Protein AF-A0A7W1TY09-F1 (afdb_monomer_lite)

Secondary structure (DSSP, 8-state):
----EEEE-TTS-EEEHHHHHHHHHHHHH---HHHHHHH-TT---SSTTTS---------TTHHHHHHHHHHHHHHHHHHHHHHHHHTT--------

Foldseek 3Di:
DDFPFPDADPVRDTDTPVNVVVVVVDVVVPDDPVVVVVVCPDDFPPPPVRRDDDDDDDDDPVVVVVVVVVVVVVVVVVVVVVVVVVVVPDDDDDDDD

Structure (mmCIF, N/CA/C/O backbone):
data_AF-A0A7W1TY09-F1
#
_entry.id   AF-A0A7W1TY09-F1
#
loop_
_atom_site.group_PDB
_atom_site.id
_atom_site.type_symbol
_atom_site.label_atom_id
_atom_site.label_alt_id
_atom_site.label_comp_id
_atom_site.label_asym_id
_atom_site.label_entity_id
_atom_site.label_seq_id
_atom_site.pdbx_PDB_ins_code
_atom_site.Cartn_x
_atom_site.Cartn_y
_atom_site.Cartn_z
_atom_site.occupancy
_atom_site.B_iso_or_equiv
_atom_site.auth_seq_id
_atom_site.auth_comp_id
_atom_site.auth_asym_id
_atom_site.auth_atom_id
_atom_site.pdbx_PDB_model_num
ATOM 1 N N . MET A 1 1 ? 25.094 5.985 -28.537 1.00 41.44 1 MET A N 1
ATOM 2 C CA . MET A 1 1 ? 24.320 7.136 -28.023 1.00 41.44 1 MET A CA 1
ATOM 3 C C . MET A 1 1 ? 24.595 7.229 -26.536 1.00 41.44 1 MET A C 1
ATOM 5 O O . MET A 1 1 ? 24.640 6.182 -25.907 1.00 41.44 1 MET A O 1
ATOM 9 N N . ALA A 1 2 ? 24.889 8.422 -26.014 1.00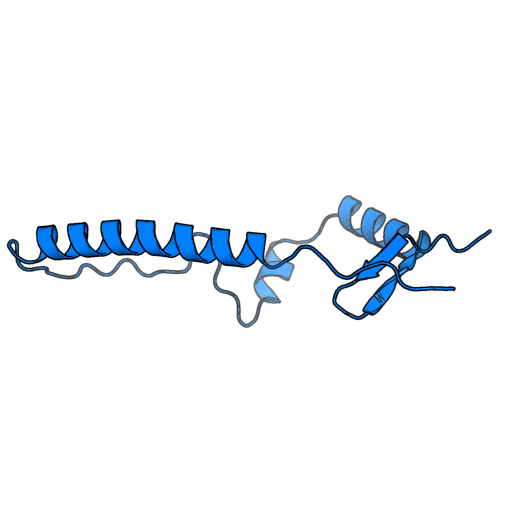 52.66 2 ALA A N 1
ATOM 10 C CA . ALA A 1 2 ? 25.268 8.600 -24.615 1.00 52.66 2 ALA A CA 1
ATOM 11 C C . ALA A 1 2 ? 24.152 8.100 -23.687 1.00 52.66 2 ALA A C 1
ATOM 13 O O . ALA A 1 2 ? 22.981 8.435 -23.868 1.00 52.66 2 ALA A O 1
ATOM 14 N N . GLU A 1 3 ? 24.522 7.262 -22.726 1.00 62.66 3 GLU A N 1
ATOM 15 C CA . GLU A 1 3 ? 23.640 6.765 -21.677 1.00 62.66 3 GLU A CA 1
ATOM 16 C C . GLU A 1 3 ? 23.311 7.904 -20.705 1.00 62.66 3 GLU A C 1
ATOM 18 O O . GLU A 1 3 ? 23.929 8.065 -19.657 1.00 62.66 3 GLU A O 1
ATOM 23 N N . ASN A 1 4 ? 22.346 8.749 -21.067 1.00 68.81 4 ASN A N 1
ATOM 24 C CA . ASN A 1 4 ? 21.882 9.803 -20.173 1.00 68.81 4 ASN A CA 1
ATOM 25 C C . ASN A 1 4 ? 21.224 9.143 -18.950 1.00 68.81 4 ASN A C 1
ATOM 27 O O . ASN A 1 4 ? 20.105 8.630 -19.023 1.00 68.81 4 ASN A O 1
ATOM 31 N N . ALA A 1 5 ? 21.959 9.104 -17.840 1.00 76.69 5 ALA A N 1
ATOM 32 C CA . ALA A 1 5 ? 21.479 8.631 -16.553 1.00 76.69 5 ALA A CA 1
ATOM 33 C C . ALA A 1 5 ? 20.775 9.786 -15.828 1.00 76.69 5 ALA A C 1
ATOM 35 O O . ALA A 1 5 ? 21.402 10.772 -15.447 1.00 76.69 5 ALA A O 1
ATOM 36 N N . TYR A 1 6 ? 19.466 9.654 -15.617 1.00 83.69 6 TYR A N 1
ATOM 37 C CA . TYR A 1 6 ? 18.614 10.681 -15.002 1.00 83.69 6 TYR A CA 1
ATOM 38 C C . TYR A 1 6 ? 18.597 10.615 -13.465 1.00 83.69 6 TYR A C 1
ATOM 40 O O . TYR A 1 6 ? 17.927 11.410 -12.810 1.00 83.69 6 TYR A O 1
ATOM 48 N N . GLY A 1 7 ? 19.309 9.650 -12.875 1.00 88.44 7 GLY A N 1
ATOM 49 C CA . GLY A 1 7 ? 19.408 9.462 -11.429 1.00 88.44 7 GLY A CA 1
ATOM 50 C C . GLY A 1 7 ? 19.439 7.992 -11.016 1.00 88.44 7 GLY A C 1
ATOM 51 O O . GLY A 1 7 ? 19.706 7.101 -11.826 1.00 88.44 7 GLY A O 1
ATOM 52 N N . ARG A 1 8 ? 19.160 7.729 -9.734 1.00 90.38 8 ARG A N 1
ATOM 53 C CA . ARG A 1 8 ? 19.026 6.377 -9.172 1.00 90.38 8 ARG A CA 1
ATOM 54 C C . ARG A 1 8 ? 17.656 6.188 -8.538 1.00 90.38 8 ARG A C 1
ATOM 56 O O . ARG A 1 8 ? 17.134 7.074 -7.870 1.00 90.38 8 ARG A O 1
ATOM 63 N N . THR A 1 9 ? 17.100 4.998 -8.720 1.00 87.19 9 THR A N 1
ATOM 64 C CA . THR A 1 9 ? 15.912 4.550 -7.983 1.00 87.19 9 THR A CA 1
ATOM 65 C C . THR A 1 9 ? 16.237 4.377 -6.492 1.00 87.19 9 THR A C 1
ATOM 67 O O . THR A 1 9 ? 17.405 4.180 -6.150 1.00 87.19 9 THR A O 1
ATOM 70 N N . PRO A 1 10 ? 15.236 4.341 -5.591 1.00 83.88 10 PRO A N 1
ATOM 71 C CA . PRO A 1 10 ? 15.457 4.007 -4.178 1.00 83.88 10 PRO A CA 1
ATOM 72 C C . PRO A 1 10 ? 16.158 2.654 -3.966 1.00 83.88 10 PRO A C 1
ATOM 74 O O . PRO A 1 10 ? 16.864 2.465 -2.985 1.00 83.88 10 PRO A O 1
ATOM 77 N N . SER A 1 11 ? 16.007 1.724 -4.917 1.00 79.94 11 SER A N 1
ATOM 78 C CA . SER A 1 11 ? 16.715 0.437 -4.947 1.00 79.94 11 SER A CA 1
ATOM 79 C C . SER A 1 11 ? 18.158 0.502 -5.477 1.00 79.94 11 SER A C 1
ATOM 81 O O . SER A 1 11 ? 18.804 -0.531 -5.610 1.00 79.94 11 SER A O 1
ATOM 83 N N . GLY A 1 12 ? 18.662 1.685 -5.841 1.00 87.44 12 GLY A N 1
ATOM 84 C CA . GLY A 1 12 ? 20.026 1.899 -6.337 1.00 87.44 12 GLY A CA 1
ATOM 85 C C . GLY A 1 12 ? 20.237 1.649 -7.835 1.00 87.44 12 GLY A C 1
ATOM 86 O O . GLY A 1 12 ? 21.316 1.942 -8.346 1.00 87.44 12 GLY A O 1
ATOM 87 N N . LYS A 1 13 ? 19.224 1.164 -8.568 1.00 86.50 13 LYS A N 1
ATOM 88 C CA . LYS A 1 13 ? 19.299 0.978 -10.030 1.00 86.50 13 LYS A CA 1
ATOM 89 C C . LYS A 1 13 ? 19.375 2.325 -10.750 1.00 86.50 13 LYS A C 1
ATOM 91 O O . LYS A 1 13 ? 18.637 3.243 -10.382 1.00 86.50 13 LYS A O 1
ATOM 96 N N . LEU A 1 14 ? 20.233 2.417 -11.767 1.00 90.31 14 LEU A N 1
ATOM 97 C CA . LEU A 1 14 ? 20.377 3.600 -12.619 1.00 90.31 14 LEU A CA 1
ATOM 98 C C . LEU A 1 14 ? 19.122 3.820 -13.468 1.00 90.31 14 LEU A C 1
ATOM 100 O O . LEU A 1 14 ? 18.587 2.879 -14.052 1.00 90.31 14 LEU A O 1
ATOM 104 N N . LEU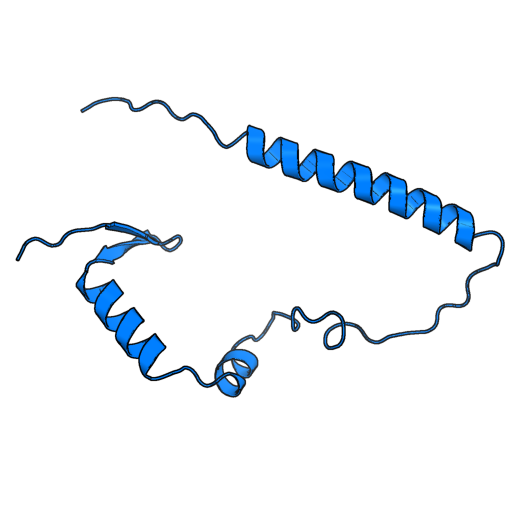 A 1 15 ? 18.671 5.071 -13.535 1.00 89.25 15 LEU A N 1
ATOM 105 C CA . LEU A 1 15 ? 17.538 5.496 -14.348 1.00 89.25 15 LEU A CA 1
ATOM 106 C C . LEU A 1 15 ? 18.038 5.866 -15.752 1.00 89.25 15 LEU A C 1
ATOM 108 O O . LEU A 1 15 ? 18.361 7.023 -16.013 1.00 89.25 15 LEU A O 1
ATOM 112 N N . THR A 1 16 ? 18.180 4.877 -16.632 1.00 92.19 16 THR A N 1
ATOM 113 C CA . THR A 1 16 ? 18.619 5.089 -18.022 1.00 92.19 16 THR A CA 1
ATOM 114 C C . THR A 1 16 ? 17.435 5.392 -18.942 1.00 92.19 16 THR A C 1
ATOM 116 O O . THR A 1 16 ? 16.302 5.010 -18.648 1.00 92.19 16 THR A O 1
ATOM 119 N N . ALA A 1 17 ? 17.689 6.042 -20.083 1.00 88.94 17 ALA A N 1
ATOM 120 C CA . ALA A 1 17 ? 16.663 6.284 -21.106 1.00 88.94 17 ALA A CA 1
ATOM 121 C C . ALA A 1 17 ? 15.986 4.984 -21.579 1.00 88.94 17 ALA A C 1
ATOM 123 O O . ALA A 1 17 ? 14.774 4.946 -21.752 1.00 88.94 17 ALA A O 1
ATOM 124 N N . GLU A 1 18 ? 16.756 3.902 -21.711 1.00 89.12 18 GLU A N 1
ATOM 125 C CA . GLU A 1 18 ? 16.234 2.579 -22.062 1.00 89.12 18 GLU A CA 1
ATOM 126 C C . GLU A 1 18 ? 15.288 2.027 -20.983 1.00 89.12 18 GLU A C 1
ATOM 128 O O . GLU A 1 18 ? 14.213 1.520 -21.296 1.00 89.12 18 GLU A O 1
ATOM 133 N N . LEU A 1 19 ? 15.655 2.162 -19.700 1.00 90.56 19 LEU A N 1
ATOM 134 C CA . LEU A 1 19 ? 14.801 1.735 -18.592 1.00 90.56 19 LEU A CA 1
ATOM 135 C C . LEU A 1 19 ? 13.489 2.527 -18.568 1.00 90.56 19 LEU A C 1
ATOM 137 O O . LEU A 1 19 ? 12.432 1.944 -18.346 1.00 90.56 19 LEU A O 1
ATOM 141 N N . ILE A 1 20 ? 13.556 3.838 -18.810 1.00 89.94 20 ILE A N 1
ATOM 142 C CA . ILE A 1 20 ? 12.374 4.704 -18.882 1.00 89.94 20 ILE A CA 1
ATOM 143 C C . ILE A 1 20 ? 11.488 4.309 -20.066 1.00 89.94 20 ILE A C 1
ATOM 145 O O . ILE A 1 20 ? 10.278 4.196 -19.886 1.00 89.94 20 ILE A O 1
ATOM 149 N N . GLY A 1 21 ? 12.070 4.060 -21.244 1.00 92.25 21 GLY A N 1
ATOM 150 C CA . GLY A 1 21 ? 11.320 3.643 -22.432 1.00 92.25 21 GLY A CA 1
ATOM 151 C C . GLY A 1 21 ? 10.543 2.353 -22.182 1.00 92.25 21 GLY A C 1
ATOM 152 O O . GLY A 1 21 ? 9.327 2.328 -22.335 1.00 92.25 21 GLY A O 1
ATOM 153 N N . ARG A 1 22 ? 11.215 1.332 -21.639 1.00 92.38 22 ARG A N 1
ATOM 154 C CA . ARG A 1 22 ? 10.580 0.054 -21.289 1.00 92.38 22 ARG A CA 1
ATOM 155 C C . ARG A 1 22 ? 9.444 0.208 -20.276 1.00 92.38 22 ARG A C 1
ATOM 157 O O . ARG A 1 22 ? 8.402 -0.419 -20.417 1.00 92.38 22 ARG A O 1
ATOM 164 N N . LEU A 1 23 ? 9.643 1.020 -19.236 1.00 90.38 23 LEU A N 1
ATOM 165 C CA . LEU A 1 23 ? 8.601 1.276 -18.235 1.00 90.38 23 LEU A CA 1
ATOM 166 C C . LEU A 1 23 ? 7.417 2.055 -18.822 1.00 90.38 23 LEU A C 1
ATOM 168 O O . LEU A 1 23 ? 6.296 1.892 -18.350 1.00 90.38 23 LEU A O 1
ATOM 172 N N . SER A 1 24 ? 7.668 2.891 -19.831 1.00 92.38 24 SER A N 1
ATOM 173 C CA . SER A 1 24 ? 6.628 3.657 -20.526 1.00 92.38 24 SER A CA 1
ATOM 174 C C . SER A 1 24 ? 5.771 2.739 -21.395 1.00 92.38 24 SER A C 1
ATOM 176 O O . SER A 1 24 ? 4.553 2.774 -21.275 1.00 92.38 24 SER A O 1
ATOM 178 N N . GLU A 1 25 ? 6.393 1.842 -22.164 1.00 93.69 25 GLU A N 1
ATOM 179 C CA . GLU A 1 25 ? 5.689 0.814 -22.949 1.00 93.69 25 GLU A CA 1
ATOM 180 C C . GLU A 1 25 ? 4.805 -0.070 -22.060 1.00 93.69 25 GLU A C 1
ATOM 182 O O . GLU A 1 25 ? 3.630 -0.266 -22.353 1.00 93.69 25 GLU A O 1
ATOM 187 N N . GLN A 1 26 ? 5.329 -0.528 -20.917 1.00 88.25 26 GLN A N 1
ATOM 188 C CA . GLN A 1 26 ? 4.555 -1.320 -19.953 1.00 88.25 26 GLN A CA 1
ATOM 189 C C . GLN A 1 26 ? 3.349 -0.558 -19.382 1.00 88.25 26 GLN A C 1
ATOM 191 O O . GLN A 1 26 ? 2.322 -1.156 -19.073 1.00 88.25 26 GLN A O 1
ATOM 196 N N . ALA A 1 27 ? 3.466 0.760 -19.212 1.00 88.69 27 ALA A N 1
ATOM 197 C CA . ALA A 1 27 ? 2.361 1.583 -18.736 1.00 88.69 27 ALA A CA 1
ATOM 198 C C . ALA A 1 27 ? 1.288 1.795 -19.815 1.00 88.69 27 ALA A C 1
ATOM 200 O O . ALA A 1 27 ? 0.104 1.827 -19.479 1.00 88.69 27 ALA A O 1
ATOM 201 N N . GLU A 1 28 ? 1.689 1.923 -21.083 1.00 89.38 28 GLU A N 1
ATOM 202 C CA . GLU A 1 28 ? 0.777 2.048 -22.228 1.00 89.38 28 GLU A CA 1
ATOM 203 C C . GLU A 1 28 ? 0.053 0.735 -22.551 1.00 89.38 28 GLU A C 1
ATOM 205 O O . GLU A 1 28 ? -1.135 0.764 -22.869 1.00 89.38 28 GLU A O 1
ATOM 210 N N . GLU A 1 29 ? 0.733 -0.410 -22.415 1.00 91.50 29 GLU A N 1
ATOM 211 C CA . GLU A 1 29 ? 0.130 -1.750 -22.522 1.00 91.50 29 GLU A CA 1
ATOM 212 C C . GLU A 1 29 ? -0.959 -1.967 -21.456 1.00 91.50 29 GLU A C 1
ATOM 214 O O . GLU A 1 29 ? -1.946 -2.669 -21.685 1.00 91.50 29 GLU A O 1
ATOM 219 N N . GLY A 1 30 ? -0.822 -1.275 -20.323 1.00 84.75 30 GLY A N 1
ATOM 220 C CA . GLY A 1 30 ? -1.746 -1.331 -19.204 1.00 84.75 30 GLY A CA 1
ATOM 221 C C . GLY A 1 30 ? -1.425 -2.492 -18.269 1.00 84.75 30 GLY A C 1
ATOM 222 O O . GLY A 1 30 ? -1.040 -3.582 -18.680 1.00 84.75 30 GLY A O 1
ATOM 223 N N . PHE A 1 31 ? -1.596 -2.258 -16.969 1.00 79.75 31 PHE A N 1
ATOM 224 C CA . PHE A 1 31 ? -1.424 -3.299 -15.963 1.00 79.75 31 PHE A CA 1
ATOM 225 C C . PHE A 1 31 ? -2.777 -3.835 -15.502 1.00 79.75 31 PHE A C 1
ATOM 227 O O . PHE A 1 31 ? -3.684 -3.055 -15.201 1.00 79.75 31 PHE A O 1
ATOM 234 N N . ASP A 1 32 ? -2.883 -5.156 -15.363 1.00 82.38 32 ASP A N 1
ATOM 235 C CA . ASP A 1 32 ? -4.040 -5.786 -14.735 1.00 82.38 32 ASP A CA 1
ATOM 236 C C . ASP A 1 32 ? -4.066 -5.457 -13.231 1.00 82.38 32 ASP A C 1
ATOM 238 O O . ASP A 1 32 ? -3.188 -5.839 -12.448 1.00 82.38 32 ASP A O 1
ATOM 242 N N . VAL A 1 33 ? -5.085 -4.699 -12.828 1.00 78.25 33 VAL A N 1
ATOM 243 C CA . VAL A 1 33 ? -5.275 -4.252 -11.447 1.00 78.25 33 VAL A CA 1
ATOM 244 C C . VAL A 1 33 ? -5.545 -5.440 -10.525 1.00 78.25 33 VAL A C 1
ATOM 246 O O . VAL A 1 33 ? -5.053 -5.439 -9.392 1.00 78.25 33 VAL A O 1
ATOM 249 N N . ASP A 1 34 ? -6.260 -6.461 -11.000 1.00 72.69 34 ASP A N 1
ATOM 250 C CA . ASP A 1 34 ? -6.592 -7.636 -10.195 1.00 72.69 34 ASP A CA 1
ATOM 251 C C . ASP A 1 34 ? -5.328 -8.462 -9.906 1.00 72.69 34 ASP A C 1
ATOM 253 O O . ASP A 1 34 ? -5.098 -8.876 -8.763 1.00 72.69 34 ASP A O 1
ATOM 257 N N . GLU A 1 35 ? -4.425 -8.586 -10.886 1.00 71.69 35 GLU A N 1
ATOM 258 C CA . GLU A 1 35 ? -3.112 -9.211 -10.690 1.00 71.69 35 GLU A CA 1
ATOM 259 C C . GLU A 1 35 ? -2.229 -8.409 -9.711 1.00 71.69 35 GLU A C 1
ATOM 261 O O . GLU A 1 35 ? -1.586 -8.978 -8.817 1.00 71.69 35 GLU A O 1
ATOM 266 N N . ILE A 1 36 ? -2.214 -7.073 -9.822 1.00 68.38 36 ILE A N 1
ATOM 267 C CA . ILE A 1 36 ? -1.440 -6.200 -8.921 1.00 68.38 36 ILE A CA 1
ATOM 268 C C . ILE A 1 36 ? -1.934 -6.310 -7.474 1.00 68.38 36 ILE A C 1
ATOM 270 O O . ILE A 1 36 ? -1.121 -6.318 -6.538 1.00 68.38 36 ILE A O 1
ATOM 274 N N . LEU A 1 37 ? -3.250 -6.369 -7.269 1.00 63.09 37 LEU A N 1
ATOM 275 C CA . LEU A 1 37 ? -3.846 -6.508 -5.942 1.00 63.09 37 LEU A CA 1
ATOM 276 C C . LEU A 1 37 ? -3.529 -7.878 -5.336 1.00 63.09 37 LEU A C 1
ATOM 278 O O . LEU A 1 37 ? -3.146 -7.933 -4.165 1.00 63.09 37 LEU A O 1
ATOM 282 N N . TYR A 1 38 ? -3.581 -8.952 -6.130 1.00 62.38 38 TYR A N 1
ATOM 283 C CA . TYR A 1 38 ? -3.250 -10.304 -5.669 1.00 62.38 38 TYR A CA 1
ATOM 284 C C . TYR A 1 38 ? -1.774 -10.444 -5.256 1.00 62.38 38 TYR A C 1
ATOM 286 O O 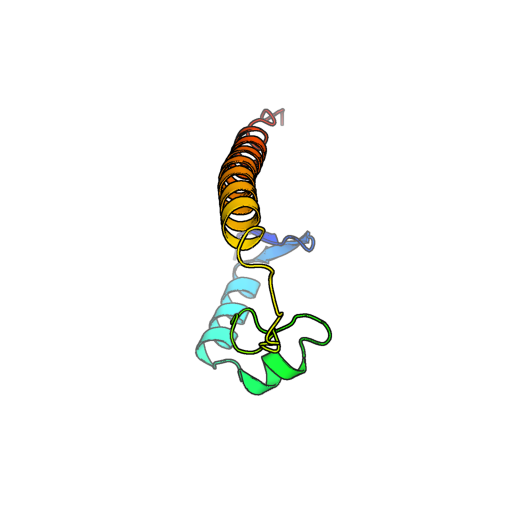. TYR A 1 38 ? -1.449 -11.117 -4.277 1.00 62.38 38 TYR A O 1
ATOM 294 N N . ARG A 1 39 ? -0.856 -9.749 -5.946 1.00 59.88 39 ARG A N 1
ATOM 295 C CA . ARG A 1 39 ? 0.584 -9.738 -5.612 1.00 59.88 39 ARG A CA 1
ATOM 296 C C . ARG A 1 39 ? 0.926 -8.941 -4.348 1.00 59.88 39 ARG A C 1
ATOM 298 O O . ARG A 1 39 ? 2.014 -9.117 -3.793 1.00 59.88 39 ARG A O 1
ATOM 305 N N . ARG A 1 40 ? 0.036 -8.073 -3.849 1.00 57.12 40 ARG A N 1
ATOM 306 C CA . ARG A 1 40 ? 0.246 -7.327 -2.594 1.00 57.12 40 ARG A CA 1
ATOM 307 C C . ARG A 1 40 ? -0.032 -8.214 -1.378 1.00 57.12 40 ARG A C 1
ATOM 309 O O . ARG A 1 40 ? -0.963 -7.967 -0.623 1.00 57.12 40 ARG A O 1
ATOM 316 N N . GLY A 1 41 ? 0.849 -9.176 -1.111 1.00 57.12 41 GLY A N 1
ATOM 317 C CA . GLY A 1 41 ? 0.724 -10.119 0.010 1.00 57.12 41 GLY A CA 1
ATOM 318 C C . GLY A 1 41 ? 0.684 -9.526 1.431 1.00 57.12 41 GLY A C 1
ATOM 319 O O . GLY A 1 41 ? 0.587 -10.290 2.380 1.00 57.12 41 GLY A O 1
ATOM 320 N N . CYS A 1 42 ? 0.764 -8.204 1.629 1.00 55.81 42 CYS A N 1
ATOM 321 C CA . CYS A 1 42 ? 0.812 -7.591 2.967 1.00 55.81 42 CYS A CA 1
ATOM 322 C C . CYS A 1 42 ? 0.249 -6.158 3.063 1.00 55.81 42 CYS A C 1
ATOM 324 O O . CYS A 1 42 ? 0.361 -5.550 4.127 1.00 55.81 42 CYS A O 1
ATOM 326 N N . ARG A 1 43 ? -0.298 -5.558 1.992 1.00 64.69 43 ARG A N 1
ATOM 327 C CA . ARG A 1 43 ? -0.781 -4.165 2.063 1.00 64.69 43 ARG A CA 1
ATOM 328 C C . ARG A 1 43 ? -2.303 -4.133 1.965 1.00 64.69 43 ARG A C 1
ATOM 330 O O . ARG A 1 43 ? -2.802 -4.289 0.851 1.00 64.69 43 ARG A O 1
ATOM 337 N N . PRO A 1 44 ? -3.027 -3.905 3.077 1.00 61.09 44 PRO A N 1
ATOM 338 C CA . PRO A 1 44 ? -4.466 -3.718 3.006 1.00 61.09 44 PRO A CA 1
ATOM 339 C C . PRO A 1 44 ? -4.805 -2.596 2.012 1.00 61.09 44 PRO A C 1
ATOM 341 O O . PRO A 1 44 ? -4.021 -1.644 1.865 1.00 61.09 44 PRO A O 1
ATOM 344 N N . PRO A 1 45 ? -5.933 -2.714 1.290 1.00 58.78 45 PRO A N 1
ATOM 345 C CA . PRO A 1 45 ? -6.369 -1.692 0.351 1.00 58.78 45 PRO A CA 1
ATOM 346 C C . PRO A 1 45 ? -6.422 -0.339 1.069 1.00 58.78 45 PRO A C 1
ATOM 348 O O . PRO A 1 45 ? -6.950 -0.227 2.168 1.00 58.78 45 PRO A O 1
ATOM 351 N N . MET A 1 46 ? -5.856 0.708 0.463 1.00 59.09 46 MET A N 1
ATOM 352 C CA . MET A 1 46 ? -5.865 2.054 1.059 1.00 59.09 46 MET A CA 1
ATOM 353 C C . MET A 1 46 ? -7.269 2.662 1.157 1.00 59.09 46 MET A C 1
ATOM 355 O O . MET A 1 46 ? -7.422 3.733 1.742 1.00 59.09 46 MET A O 1
ATOM 359 N N . SER A 1 47 ? -8.291 2.030 0.570 1.00 53.25 47 SER A N 1
ATOM 360 C CA . SER A 1 47 ? -9.656 2.497 0.750 1.00 53.25 47 SER A CA 1
ATOM 361 C C . SER A 1 47 ? -10.100 2.164 2.173 1.00 53.25 47 SER A C 1
ATOM 363 O O . SER A 1 47 ? -10.090 1.010 2.607 1.00 53.25 47 SER A O 1
ATOM 365 N N . SER A 1 48 ? -10.514 3.192 2.917 1.00 54.75 48 SER A N 1
ATOM 366 C CA . SER A 1 48 ? -11.010 3.026 4.288 1.00 54.75 48 SER A CA 1
ATOM 367 C C . SER A 1 48 ? -12.226 2.096 4.370 1.00 54.75 48 SER A C 1
ATOM 369 O O . SER A 1 48 ? -12.561 1.636 5.453 1.00 54.75 48 SER A O 1
ATOM 371 N N . ALA A 1 49 ? -12.879 1.826 3.236 1.00 51.16 49 ALA A N 1
ATOM 372 C CA . ALA A 1 49 ? -14.035 0.949 3.123 1.00 51.16 49 ALA A CA 1
ATOM 373 C C . ALA A 1 49 ? -13.683 -0.548 3.027 1.00 51.16 49 ALA A C 1
ATOM 375 O O . ALA A 1 49 ? -14.508 -1.368 3.410 1.00 51.16 49 ALA A O 1
ATOM 376 N N . ALA A 1 50 ? -12.500 -0.921 2.520 1.00 51.69 50 ALA A N 1
ATOM 377 C CA . ALA A 1 50 ? -12.161 -2.330 2.270 1.00 51.69 50 ALA A CA 1
ATOM 378 C C . ALA A 1 50 ? -11.157 -2.924 3.276 1.00 51.69 50 ALA A C 1
ATOM 380 O O . ALA A 1 50 ? -10.995 -4.139 3.325 1.00 51.69 50 ALA A O 1
ATOM 381 N N . ALA A 1 51 ? -10.478 -2.091 4.073 1.00 51.50 51 ALA A N 1
ATOM 382 C CA . ALA A 1 51 ? -9.475 -2.545 5.044 1.00 51.50 51 ALA A CA 1
ATOM 383 C C . ALA A 1 51 ? -9.966 -2.603 6.499 1.00 51.50 51 ALA A C 1
ATOM 385 O O . ALA A 1 51 ? -9.302 -3.217 7.331 1.00 51.50 51 ALA A O 1
ATOM 386 N N . ALA A 1 52 ? -11.089 -1.960 6.821 1.00 56.19 52 ALA A N 1
ATOM 387 C CA . ALA A 1 52 ? -11.612 -1.890 8.180 1.00 56.19 52 ALA A CA 1
ATOM 388 C C . ALA A 1 52 ? -13.024 -2.475 8.229 1.00 56.19 52 ALA A C 1
ATOM 390 O O . ALA A 1 52 ? -13.934 -1.984 7.563 1.00 56.19 52 ALA A O 1
ATOM 391 N N . THR A 1 53 ? -13.218 -3.515 9.036 1.00 57.06 53 THR A N 1
ATOM 392 C CA . THR A 1 53 ? -14.555 -3.953 9.433 1.00 57.06 53 THR A CA 1
ATOM 393 C C . THR A 1 53 ? -15.167 -2.876 10.331 1.00 57.06 53 THR A C 1
ATOM 395 O O . THR A 1 53 ? -14.569 -2.460 11.323 1.00 57.06 53 THR A O 1
ATOM 398 N N . VAL A 1 54 ? -16.347 -2.372 9.964 1.00 68.12 54 VAL A N 1
ATOM 399 C CA . VAL A 1 54 ? -17.082 -1.394 10.777 1.00 68.12 54 VAL A CA 1
ATOM 400 C C . VAL A 1 54 ? -17.746 -2.142 11.928 1.00 68.12 54 VAL A C 1
ATOM 402 O O . VAL A 1 54 ? -18.834 -2.691 11.774 1.00 68.12 54 VAL A O 1
ATOM 405 N N . GLU A 1 55 ? -17.081 -2.189 13.079 1.00 72.62 55 GLU A N 1
ATOM 406 C CA . GLU A 1 55 ? -17.669 -2.718 14.309 1.00 72.62 55 GLU A CA 1
ATOM 407 C C . GLU A 1 55 ? -18.297 -1.596 15.140 1.00 72.62 55 GLU A C 1
ATOM 409 O O . GLU A 1 55 ? -17.691 -0.550 15.389 1.00 72.62 55 GLU A O 1
ATOM 414 N N . SER A 1 56 ? -19.539 -1.804 15.580 1.00 74.81 56 SER A N 1
ATOM 415 C CA . SER A 1 56 ? -20.251 -0.849 16.426 1.00 74.81 56 SER A CA 1
ATOM 416 C C . SER A 1 56 ? -19.803 -0.979 17.885 1.00 74.81 56 SER A C 1
ATOM 418 O O . SER A 1 56 ? -20.222 -1.903 18.584 1.00 74.81 56 SER A O 1
ATOM 420 N N . VAL A 1 57 ? -18.995 -0.032 18.364 1.00 83.56 57 VAL A N 1
ATOM 421 C CA . VAL A 1 57 ? -18.603 0.067 19.779 1.00 83.56 57 VAL A CA 1
ATOM 422 C C . VAL A 1 57 ? -19.652 0.870 20.553 1.00 83.56 57 VAL A C 1
ATOM 424 O O . VAL A 1 57 ? -20.026 1.972 20.150 1.00 83.56 57 VAL A O 1
ATOM 427 N N . ARG A 1 58 ? -20.131 0.337 21.683 1.00 86.06 58 ARG A N 1
ATOM 428 C CA . ARG A 1 58 ? -20.980 1.082 22.627 1.00 86.06 58 ARG A CA 1
ATOM 429 C C . ARG A 1 58 ? -20.080 1.985 23.469 1.00 86.06 58 ARG A C 1
ATOM 431 O O . ARG A 1 58 ? -19.306 1.491 24.280 1.00 86.06 58 ARG A O 1
ATOM 438 N N . LEU A 1 59 ? -20.172 3.291 23.250 1.00 81.94 59 LEU A N 1
ATOM 439 C CA . LEU A 1 59 ? -19.506 4.301 24.069 1.00 81.94 59 LEU A CA 1
ATOM 440 C C . LEU A 1 59 ? -20.485 4.853 25.105 1.00 81.94 59 LEU A C 1
ATOM 442 O O . LEU A 1 59 ? -21.671 5.015 24.813 1.00 81.94 59 LEU A O 1
ATOM 446 N N . ASP A 1 60 ? -19.971 5.154 26.294 1.00 85.38 60 ASP A N 1
ATOM 447 C CA . ASP A 1 60 ? -20.691 5.948 27.285 1.00 85.38 60 ASP A CA 1
ATOM 448 C C . ASP A 1 60 ? -20.937 7.364 26.717 1.00 85.38 60 ASP A C 1
ATOM 450 O O . ASP A 1 60 ? -20.024 7.929 26.094 1.00 85.38 60 ASP A O 1
ATOM 454 N N . PRO A 1 61 ? -22.143 7.944 26.870 1.00 81.94 61 PRO A N 1
ATOM 455 C CA . PRO A 1 61 ? -22.437 9.298 26.402 1.00 81.94 61 PRO A CA 1
ATOM 456 C C . PRO A 1 61 ? -21.464 10.366 26.923 1.00 81.94 61 PRO A C 1
ATOM 458 O O . PRO A 1 61 ? -21.191 11.317 26.188 1.00 81.94 61 PRO A O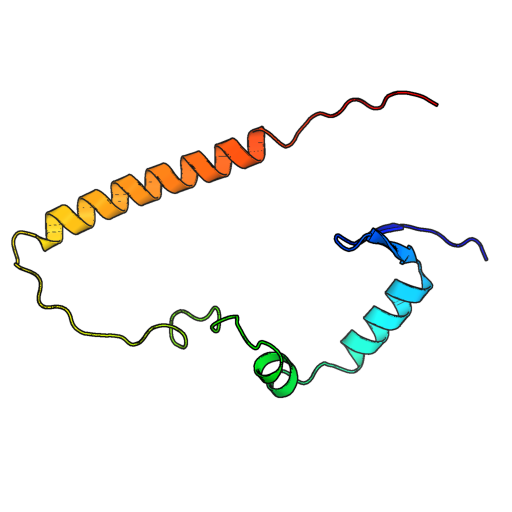 1
ATOM 461 N N . GLU A 1 62 ? -20.909 10.211 28.128 1.00 84.56 62 GLU A N 1
ATOM 462 C CA . GLU A 1 62 ? -19.958 11.182 28.694 1.00 84.56 62 GLU A CA 1
ATOM 463 C C . GLU A 1 62 ? -18.542 11.036 28.107 1.00 84.56 62 GLU A C 1
ATOM 465 O O . GLU A 1 62 ? -17.817 12.020 27.977 1.00 84.56 62 GLU A O 1
ATOM 470 N N . LEU A 1 63 ? -18.170 9.839 27.639 1.00 87.06 63 LEU A N 1
ATOM 471 C CA . LEU A 1 63 ? -16.848 9.557 27.054 1.00 87.06 63 LEU A CA 1
ATOM 472 C C . LEU A 1 63 ? -16.709 10.010 25.591 1.00 87.06 63 LEU A C 1
ATOM 474 O O . LEU A 1 63 ? -15.605 10.291 25.120 1.00 87.06 63 LEU A O 1
ATOM 478 N N . SER A 1 64 ? -17.814 10.088 24.847 1.00 86.19 64 SER A N 1
ATOM 479 C CA . SER A 1 64 ? -17.822 10.547 23.448 1.00 86.19 64 SER A CA 1
ATOM 480 C C . SER A 1 64 ? -17.219 11.955 23.235 1.00 86.19 64 SER A C 1
ATOM 482 O O . SER A 1 64 ? -16.360 12.107 22.349 1.00 86.19 64 SER A O 1
ATOM 484 N N . PRO A 1 65 ? -17.597 12.996 24.012 1.00 87.69 65 PRO A N 1
ATOM 485 C CA . PRO A 1 65 ? -17.021 14.332 23.855 1.00 87.69 65 PRO A CA 1
ATOM 486 C C . PRO A 1 65 ? -15.533 14.387 24.224 1.00 87.69 65 PRO A C 1
ATOM 488 O O . PRO A 1 65 ? -14.757 15.005 23.491 1.00 87.69 65 PRO A O 1
ATOM 491 N N . GLU A 1 66 ? -15.112 13.700 25.288 1.00 90.75 66 GLU A N 1
ATOM 492 C CA . GLU A 1 66 ? -13.707 13.654 25.717 1.00 90.75 66 GLU A CA 1
ATOM 493 C C . GLU A 1 66 ? -12.814 12.995 24.659 1.00 90.75 66 GLU A C 1
ATOM 495 O O . GLU A 1 66 ? -11.768 13.534 24.282 1.00 90.75 66 GLU A O 1
ATOM 500 N N . LEU A 1 67 ? -13.267 11.868 24.098 1.00 89.94 67 LEU A N 1
ATOM 501 C CA . LEU A 1 67 ? -12.566 11.182 23.014 1.00 89.94 67 LEU A CA 1
ATOM 502 C C . LEU A 1 67 ? -12.466 12.070 21.768 1.00 89.94 67 LEU A C 1
ATOM 504 O O . LEU A 1 67 ? -11.407 12.163 21.141 1.00 89.94 67 LEU A O 1
ATOM 508 N N . SER A 1 68 ? -13.553 12.761 21.424 1.00 89.44 68 SER A N 1
ATOM 509 C CA . SER A 1 68 ? -13.589 13.688 20.290 1.00 89.44 68 SER A CA 1
ATOM 510 C C . SER A 1 68 ? -12.594 14.839 20.458 1.00 89.44 68 SER A C 1
ATOM 512 O O . SER A 1 68 ? -11.909 15.211 19.499 1.00 89.44 68 SER A O 1
ATOM 514 N N . GLN A 1 69 ? -12.484 15.392 21.668 1.00 90.19 69 GLN A N 1
ATOM 515 C CA . GLN A 1 69 ? -11.520 16.441 21.985 1.00 90.19 69 GLN A CA 1
ATOM 516 C C . GLN A 1 69 ? -10.077 15.923 21.890 1.00 90.19 69 GLN A C 1
ATOM 518 O O . GLN A 1 69 ? -9.261 16.514 21.174 1.00 90.19 69 GLN A O 1
ATOM 523 N N . ALA A 1 70 ? -9.781 14.778 22.508 1.00 89.00 70 ALA A N 1
ATOM 524 C CA . ALA A 1 70 ? -8.455 14.163 22.467 1.00 89.00 70 ALA A CA 1
ATOM 525 C C . ALA A 1 70 ? -7.994 13.852 21.028 1.00 89.00 70 ALA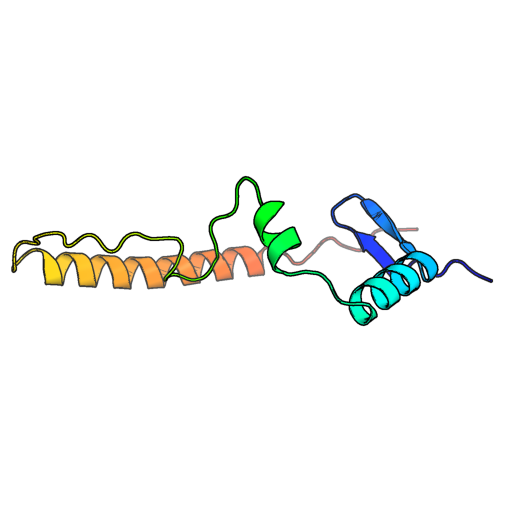 A C 1
ATOM 527 O O . ALA A 1 70 ? -6.827 14.056 20.672 1.00 89.00 70 ALA A O 1
ATOM 528 N N . LEU A 1 71 ? -8.912 13.407 20.161 1.00 90.19 71 LEU A N 1
ATOM 529 C CA . LEU A 1 71 ? -8.624 13.157 18.746 1.00 90.19 71 LEU A CA 1
ATOM 530 C C . LEU A 1 71 ? -8.271 14.441 17.985 1.00 90.19 71 LEU A C 1
ATOM 532 O O . LEU A 1 71 ? -7.311 14.440 17.207 1.00 90.19 71 LEU A O 1
ATOM 536 N N . ARG A 1 72 ? -8.988 15.547 18.226 1.00 87.56 72 ARG A N 1
ATOM 537 C CA . ARG A 1 72 ? -8.686 16.853 17.605 1.00 87.56 72 ARG A CA 1
ATOM 538 C C . ARG A 1 72 ? -7.311 17.367 18.019 1.00 87.56 72 ARG A C 1
ATOM 540 O O . ARG A 1 72 ? -6.526 17.789 17.166 1.00 87.56 72 ARG A O 1
ATOM 547 N N . GLU A 1 73 ? -6.991 17.283 19.305 1.00 88.75 73 GLU A N 1
ATOM 548 C CA . GLU A 1 73 ? -5.686 17.692 19.829 1.00 88.75 73 GLU A CA 1
ATOM 549 C C . GLU A 1 73 ? -4.548 16.864 19.214 1.00 88.75 73 GLU A C 1
ATOM 551 O O . GLU A 1 73 ? -3.528 17.418 18.784 1.00 88.75 73 GLU A O 1
ATOM 556 N N . ARG A 1 74 ? -4.739 15.544 19.091 1.00 83.38 74 ARG A N 1
ATOM 557 C CA . ARG A 1 74 ? -3.764 14.633 18.477 1.00 83.38 74 ARG A CA 1
ATOM 558 C C . ARG A 1 74 ? -3.587 14.875 16.979 1.00 83.38 74 ARG A C 1
ATOM 560 O O . ARG A 1 74 ? -2.452 14.846 16.500 1.00 83.38 74 ARG A O 1
ATOM 567 N N . ALA A 1 75 ? -4.664 15.156 16.247 1.00 81.88 75 ALA A N 1
ATOM 568 C CA . ALA A 1 75 ? -4.591 15.513 14.830 1.00 81.88 75 ALA A CA 1
ATOM 569 C C . ALA A 1 75 ? -3.763 16.794 14.621 1.00 81.88 75 ALA A C 1
ATOM 571 O O . ALA A 1 75 ? -2.872 16.830 13.768 1.00 81.88 75 ALA A O 1
ATOM 572 N N . GLY A 1 76 ? -3.965 17.804 15.476 1.00 79.00 76 GLY A N 1
ATOM 573 C CA . GLY A 1 76 ? -3.153 19.023 15.471 1.00 79.00 76 GLY A CA 1
ATOM 574 C C . GLY A 1 76 ? -1.672 18.773 15.789 1.00 79.00 76 GLY A C 1
ATOM 575 O O . GLY A 1 76 ? -0.796 19.436 15.237 1.00 79.00 76 GLY A O 1
ATOM 576 N N . GLN A 1 77 ? -1.359 17.798 16.646 1.00 74.12 77 GLN A N 1
ATOM 577 C CA . GLN A 1 77 ? 0.024 17.407 16.953 1.00 74.12 77 GLN A CA 1
ATOM 578 C C . GLN A 1 77 ? 0.694 16.607 15.823 1.00 74.12 77 GLN A C 1
ATOM 580 O O . GLN A 1 77 ? 1.897 16.764 15.594 1.00 74.12 77 GLN A O 1
ATOM 585 N N . ALA A 1 78 ? -0.060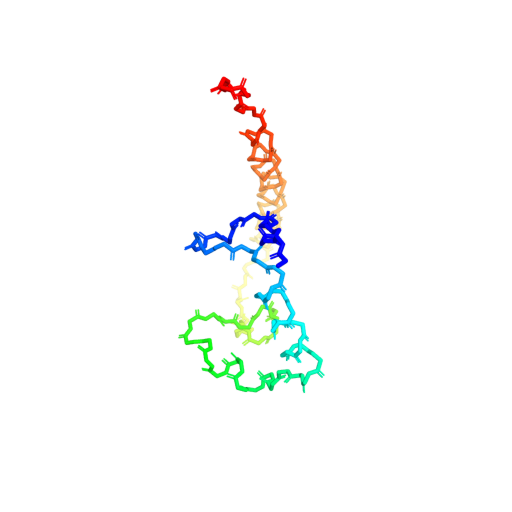 15.768 15.106 1.00 67.19 78 ALA A N 1
ATOM 586 C CA . ALA A 1 78 ? 0.448 14.979 13.984 1.00 67.19 78 ALA A CA 1
ATOM 587 C C . ALA A 1 78 ? 0.885 15.868 12.806 1.00 67.19 78 ALA A C 1
ATOM 589 O O . ALA A 1 78 ? 1.970 15.654 12.262 1.00 67.19 78 ALA A O 1
ATOM 590 N N . GLY A 1 79 ? 0.113 16.916 12.487 1.00 60.81 79 GLY A N 1
ATOM 591 C CA . GLY A 1 79 ? 0.498 17.917 11.481 1.00 60.81 79 GLY A CA 1
ATOM 592 C C . GLY A 1 79 ? 1.828 18.601 11.818 1.00 60.81 79 GLY A C 1
ATOM 593 O O . GLY A 1 79 ? 2.734 18.658 10.988 1.00 60.81 79 GLY A O 1
ATOM 594 N N . ARG A 1 80 ? 2.017 18.982 13.091 1.00 60.53 80 ARG A N 1
ATOM 595 C CA . ARG A 1 80 ? 3.271 19.590 13.577 1.00 60.53 80 ARG A CA 1
ATOM 596 C C . ARG A 1 80 ? 4.485 18.654 13.480 1.00 60.53 80 ARG A C 1
ATOM 598 O O . ARG A 1 80 ? 5.603 19.125 13.270 1.00 60.53 80 ARG A O 1
ATOM 605 N N . ARG A 1 81 ? 4.303 17.333 13.633 1.00 57.47 81 ARG A N 1
ATOM 606 C CA . ARG A 1 81 ? 5.386 16.341 13.455 1.00 57.47 81 ARG A CA 1
ATOM 607 C C . ARG A 1 81 ? 5.759 16.149 11.984 1.00 57.47 81 ARG A C 1
ATOM 609 O O . ARG A 1 81 ? 6.949 16.055 11.686 1.00 57.47 81 ARG A O 1
ATOM 616 N N . ALA A 1 82 ? 4.775 16.134 11.084 1.00 57.72 82 ALA A N 1
ATOM 617 C CA . ALA A 1 82 ? 5.014 16.034 9.645 1.00 57.72 82 ALA A CA 1
ATOM 618 C C . ALA A 1 82 ? 5.782 17.258 9.111 1.00 57.72 82 ALA A C 1
ATOM 620 O O . ALA A 1 82 ? 6.787 17.101 8.419 1.00 57.72 82 ALA A O 1
ATOM 621 N N . GLU A 1 83 ? 5.394 18.468 9.521 1.00 57.84 83 GLU A N 1
ATOM 622 C CA . GLU A 1 83 ? 6.093 19.708 9.147 1.00 57.84 83 GLU A CA 1
ATOM 623 C C . GLU A 1 83 ? 7.539 19.755 9.664 1.00 57.84 83 GLU A C 1
ATOM 625 O O . GLU A 1 83 ? 8.450 20.192 8.956 1.00 57.84 83 GLU A O 1
ATOM 630 N N . ARG A 1 84 ? 7.786 19.270 10.890 1.00 58.16 84 ARG A N 1
ATOM 631 C CA . ARG A 1 84 ? 9.136 19.233 11.473 1.00 58.16 84 ARG A CA 1
ATOM 632 C C . ARG A 1 84 ? 10.060 18.263 10.718 1.00 58.16 84 ARG A C 1
ATOM 634 O O . ARG A 1 84 ? 11.235 18.574 10.545 1.00 58.16 84 ARG A O 1
ATOM 641 N N . SER A 1 85 ? 9.526 17.144 10.220 1.00 56.81 85 SER A N 1
ATOM 642 C CA . SER A 1 85 ? 10.262 16.192 9.373 1.00 56.81 85 SER A CA 1
ATOM 643 C C . SER A 1 85 ? 10.587 16.756 7.987 1.00 56.81 85 SER A C 1
ATOM 645 O O . SER A 1 85 ? 11.657 16.471 7.459 1.00 56.81 85 SER A O 1
ATOM 647 N N . GLN A 1 86 ? 9.706 17.573 7.402 1.00 58.75 86 GLN A N 1
ATOM 648 C CA . GLN A 1 86 ? 9.967 18.227 6.113 1.00 58.75 86 GLN A CA 1
ATOM 649 C C . GLN A 1 86 ? 11.038 19.319 6.234 1.00 58.75 86 GLN A C 1
ATOM 651 O O . GLN A 1 86 ? 11.843 19.514 5.324 1.00 58.75 86 GLN A O 1
ATOM 656 N N . ARG A 1 87 ? 11.092 20.004 7.383 1.00 57.03 87 ARG A N 1
ATOM 657 C CA . ARG A 1 87 ? 12.066 21.074 7.633 1.00 57.03 87 ARG A CA 1
ATOM 658 C C . ARG A 1 87 ? 13.489 20.554 7.893 1.00 57.03 87 ARG A C 1
ATOM 660 O O . ARG A 1 87 ? 14.436 21.296 7.661 1.00 57.03 87 ARG A O 1
ATOM 667 N N . SER A 1 88 ? 13.663 19.295 8.316 1.00 56.34 88 SER A N 1
ATOM 668 C CA . SER A 1 88 ? 14.993 18.693 8.531 1.00 56.34 88 SER A CA 1
ATOM 669 C C . SER A 1 88 ? 15.616 18.068 7.274 1.00 56.34 88 SER A C 1
ATOM 671 O O . SER A 1 88 ? 16.707 17.513 7.355 1.00 56.34 88 SER A O 1
ATOM 673 N N . GLY A 1 89 ? 14.938 18.127 6.122 1.00 52.47 89 GLY A N 1
ATOM 674 C CA . GLY A 1 89 ? 15.382 17.505 4.870 1.00 52.47 89 GLY A CA 1
ATOM 675 C C . GLY A 1 89 ? 16.254 18.378 3.961 1.00 52.47 89 GLY A C 1
ATOM 676 O O . GLY A 1 89 ? 16.493 17.986 2.823 1.00 52.47 89 GLY A O 1
ATOM 677 N N . LYS A 1 90 ? 16.710 19.563 4.394 1.00 59.84 90 LYS A N 1
ATOM 678 C CA . LYS A 1 90 ? 17.449 20.487 3.517 1.00 59.84 90 LYS A CA 1
ATOM 679 C C . LYS A 1 90 ? 18.698 21.060 4.182 1.00 59.84 90 LYS A C 1
ATOM 681 O O . LYS A 1 90 ? 18.607 22.102 4.811 1.00 59.84 90 LYS A O 1
ATOM 686 N N . THR A 1 91 ? 19.822 20.355 4.013 1.00 54.91 91 THR A N 1
ATOM 687 C CA . THR A 1 91 ? 21.123 20.843 3.492 1.00 54.91 91 THR A CA 1
ATOM 688 C C . THR A 1 91 ? 22.188 19.765 3.714 1.00 54.91 91 THR A C 1
ATOM 690 O O . THR A 1 91 ? 22.595 19.531 4.848 1.00 54.91 91 THR A O 1
ATOM 693 N N . LEU A 1 92 ? 22.674 19.151 2.634 1.00 52.62 92 LEU A N 1
ATOM 694 C CA . LEU A 1 92 ? 24.049 18.655 2.560 1.00 52.62 92 LEU A CA 1
ATOM 695 C C . LEU A 1 92 ? 24.761 19.565 1.550 1.00 52.62 92 LEU A C 1
ATOM 697 O O . LEU A 1 92 ? 24.207 19.771 0.469 1.00 52.62 92 LEU A O 1
ATOM 701 N N . PRO A 1 93 ? 25.893 20.189 1.909 1.00 48.19 93 PRO A N 1
ATOM 702 C CA . PRO A 1 93 ? 26.615 21.062 0.998 1.00 48.19 93 PRO A CA 1
ATOM 703 C C . PRO A 1 93 ? 27.236 20.234 -0.128 1.00 48.19 93 PRO A C 1
ATOM 705 O O . PRO A 1 93 ? 27.837 19.193 0.137 1.00 48.19 93 PRO A O 1
ATOM 708 N N . ASP A 1 94 ? 27.124 20.733 -1.360 1.00 49.34 94 ASP A N 1
ATOM 709 C CA . ASP A 1 94 ? 28.017 20.350 -2.450 1.00 49.34 94 ASP A CA 1
ATOM 710 C C . ASP A 1 94 ? 29.460 20.528 -1.961 1.00 49.34 94 ASP A C 1
ATOM 712 O O . ASP A 1 94 ? 29.925 21.648 -1.736 1.00 49.34 94 ASP A O 1
ATOM 716 N N . GLN A 1 95 ? 30.160 19.416 -1.751 1.00 53.09 95 GLN A N 1
ATOM 717 C CA . GLN A 1 95 ? 31.606 19.403 -1.616 1.00 53.09 95 GLN A CA 1
ATOM 718 C C . GLN A 1 95 ? 32.207 18.599 -2.767 1.00 53.09 95 GLN A C 1
ATOM 720 O O . GLN A 1 95 ? 32.055 17.385 -2.827 1.00 53.09 95 GLN A O 1
ATOM 725 N N . VAL A 1 96 ? 32.907 19.349 -3.623 1.00 46.53 96 VAL A N 1
ATOM 726 C CA . VAL A 1 96 ? 34.198 19.036 -4.255 1.00 46.53 96 VAL A CA 1
ATOM 727 C C . VAL A 1 96 ? 34.274 17.749 -5.090 1.00 46.53 96 VAL A C 1
ATOM 729 O O . VAL A 1 96 ? 34.447 16.658 -4.551 1.00 46.53 96 VAL A O 1
ATOM 732 N N . LEU A 1 97 ? 34.291 17.912 -6.418 1.00 37.31 97 LEU A N 1
ATOM 733 C CA . LEU A 1 97 ? 35.472 17.706 -7.280 1.00 37.31 97 LEU A CA 1
ATOM 734 C C . LEU A 1 97 ? 35.200 18.245 -8.691 1.00 37.31 97 LEU A C 1
ATOM 736 O O . LEU A 1 97 ? 34.169 17.857 -9.281 1.00 37.31 97 LEU A O 1
#

Radius of gyration: 23.19 Å; chains: 1; bounding box: 58×31×57 Å

Sequence (97 aa):
MAENAYGRTPSGKLLTAELIGRLSEQAEEGFDVDEILYRRGCRPPMSSAAAATVESVRLDPELSPELSQALRERAGQAGRRAERSQRSGKTLPDQVL

pLDDT: mean 72.87, std 15.6, range [37.31, 93.69]